Protein AF-A0A3B9HCT5-F1 (afdb_monomer)

Foldseek 3Di:
DQLVVPVLLALGSDAAADQDDLDPVQCDPDPDDSLVVQAPDAPDPPRGDHHDHDVVVVCCSRQNDDDDPVRRVVVLVVLVVVLVVVVVVLVVVCVVDDPVVNVVSVVVVVVSVSVVSSSVSNVVVVVD

Mean predicted aligned error: 7.38 Å

Solvent-accessible surface area (backbone atoms only — not comparable to full-atom values): 7763 Å² total; per-residue (Å²): 98,67,40,75,73,66,18,74,90,42,69,54,43,69,84,54,70,45,86,70,85,77,80,81,85,78,79,46,71,88,90,45,65,54,57,75,80,64,32,93,47,58,73,44,102,86,40,70,40,80,51,48,58,56,65,66,62,53,47,31,71,74,74,51,61,60,94,45,75,64,51,33,49,54,49,51,56,50,52,50,56,51,49,57,52,49,53,58,50,48,62,55,50,58,77,74,50,57,79,72,57,45,54,58,50,50,55,54,49,54,57,50,51,52,53,52,54,29,53,53,47,51,51,58,59,75,76,107

Nearest PDB structures (foldseek):
  8jxh-assembly1_D  TM=3.281E-01  e=3.140E+00  Rattus norvegicus

Secondary structure (DSSP, 8-state):
-HHHHHGGGSSSS---B--S----SS--GGG--THHHH-SEEEETTEEEPPB--HHHHHHHHH-S-SSHHHHHHHHHHHHHHHHHHHHHHHHHHTTS-HHHHHHHHHHHHHHHHHHHHHHHHHHHHT-

pLDDT: mean 82.85, std 7.99, range [54.44, 92.44]

Structure (mmCIF, N/CA/C/O backbone):
data_AF-A0A3B9HCT5-F1
#
_entry.id   AF-A0A3B9HCT5-F1
#
loop_
_atom_site.group_PDB
_atom_site.id
_atom_site.type_symbol
_atom_site.label_atom_id
_atom_site.label_alt_id
_atom_site.label_comp_id
_atom_site.label_asym_id
_atom_site.label_entity_id
_atom_site.label_seq_id
_atom_site.pdbx_PDB_ins_code
_atom_site.Cartn_x
_atom_site.Cartn_y
_atom_site.Cartn_z
_atom_site.occupancy
_atom_site.B_iso_or_equiv
_atom_site.auth_seq_id
_atom_site.auth_comp_id
_atom_site.auth_asym_id
_atom_site.auth_atom_id
_atom_site.pdbx_PDB_model_num
ATOM 1 N N . LEU A 1 1 ? -0.754 -14.043 -8.825 1.00 68.12 1 LEU A N 1
ATOM 2 C CA . LEU A 1 1 ? -1.538 -15.307 -8.851 1.00 68.12 1 LEU A CA 1
ATOM 3 C C . LEU A 1 1 ? -1.972 -15.800 -7.460 1.00 68.12 1 LEU A C 1
ATOM 5 O O . LEU A 1 1 ? -3.166 -15.807 -7.204 1.00 68.12 1 LEU A O 1
ATOM 9 N N . HIS A 1 2 ? -1.064 -16.197 -6.553 1.00 84.56 2 HIS A N 1
ATOM 10 C CA . HIS A 1 2 ? -1.459 -16.735 -5.232 1.00 84.56 2 HIS A CA 1
ATOM 11 C C . HIS A 1 2 ? -2.118 -15.687 -4.321 1.00 84.56 2 HIS A C 1
ATOM 13 O O . HIS A 1 2 ? -3.223 -15.919 -3.848 1.00 84.56 2 HIS A O 1
ATOM 19 N N . ALA A 1 3 ? -1.497 -14.515 -4.156 1.00 87.94 3 ALA A N 1
ATOM 20 C CA . ALA A 1 3 ? -2.055 -13.401 -3.379 1.00 87.94 3 ALA A CA 1
ATOM 21 C C . ALA A 1 3 ? -3.446 -12.966 -3.875 1.00 87.94 3 ALA A C 1
ATOM 23 O O . ALA A 1 3 ? -4.369 -12.787 -3.093 1.00 87.94 3 ALA A O 1
ATOM 24 N N . GLN A 1 4 ? -3.636 -12.891 -5.196 1.00 83.69 4 GLN A N 1
ATOM 25 C CA . GLN A 1 4 ? -4.937 -12.575 -5.798 1.00 83.69 4 GLN A CA 1
ATOM 26 C C . GLN A 1 4 ? -5.998 -13.639 -5.493 1.00 83.69 4 GLN A C 1
ATOM 28 O O . GLN A 1 4 ? -7.156 -13.294 -5.294 1.00 83.69 4 GLN A O 1
ATOM 33 N N . ARG A 1 5 ? -5.614 -14.920 -5.441 1.00 86.19 5 ARG A N 1
ATOM 34 C CA . ARG A 1 5 ? -6.546 -16.028 -5.210 1.00 86.19 5 ARG A CA 1
ATOM 35 C C . ARG A 1 5 ? -6.873 -16.255 -3.732 1.00 86.19 5 ARG A C 1
ATOM 37 O O . ARG A 1 5 ? -7.997 -16.634 -3.433 1.00 86.19 5 ARG A O 1
ATOM 44 N N . PHE A 1 6 ? -5.904 -16.071 -2.839 1.00 89.50 6 PHE A N 1
ATOM 45 C CA . PHE A 1 6 ? -6.006 -16.489 -1.434 1.00 89.50 6 PHE A CA 1
ATOM 46 C C . PHE A 1 6 ? -5.832 -15.350 -0.421 1.00 89.50 6 PHE A C 1
ATOM 48 O O . PHE A 1 6 ? -6.163 -15.522 0.743 1.00 89.50 6 PHE A O 1
ATOM 55 N N . GLY A 1 7 ? -5.336 -14.184 -0.836 1.00 86.00 7 GLY A N 1
ATOM 56 C CA . GLY A 1 7 ? -5.118 -13.021 0.033 1.00 86.00 7 GLY A CA 1
ATOM 57 C C . GLY A 1 7 ? -6.339 -12.106 0.174 1.00 86.00 7 GLY A C 1
ATOM 58 O O . GLY A 1 7 ? -6.206 -10.958 0.587 1.00 86.00 7 GLY A O 1
ATOM 59 N N . GLN A 1 8 ? -7.528 -12.569 -0.222 1.00 86.44 8 GLN A N 1
ATOM 60 C CA . GLN A 1 8 ? -8.737 -11.741 -0.179 1.00 86.44 8 GLN A CA 1
ATOM 61 C C . GLN A 1 8 ? -9.319 -11.626 1.232 1.00 86.44 8 GLN A C 1
ATOM 63 O O . GLN A 1 8 ? -9.921 -10.602 1.547 1.00 86.44 8 GLN A O 1
ATOM 68 N N . ASP A 1 9 ? -9.052 -12.606 2.095 1.00 86.31 9 ASP A N 1
ATOM 69 C CA . ASP A 1 9 ? -9.528 -12.625 3.484 1.00 86.31 9 ASP A CA 1
ATOM 70 C C . ASP A 1 9 ? -8.604 -11.851 4.443 1.00 86.31 9 ASP A C 1
ATOM 72 O O . ASP A 1 9 ? -8.880 -11.728 5.636 1.00 86.31 9 ASP A O 1
ATOM 76 N N . THR A 1 10 ? -7.485 -11.320 3.940 1.00 85.38 10 THR A N 1
ATOM 77 C CA . THR A 1 10 ? -6.512 -10.550 4.716 1.00 85.38 10 THR A CA 1
ATOM 78 C C . THR A 1 10 ? -6.522 -9.077 4.321 1.00 85.38 10 THR A C 1
ATOM 80 O O . THR A 1 10 ? -6.747 -8.701 3.171 1.00 85.38 10 THR A O 1
ATOM 83 N N . VAL A 1 11 ? -6.203 -8.216 5.294 1.00 83.69 11 VAL A N 1
ATOM 84 C CA . VAL A 1 11 ? -6.060 -6.759 5.102 1.00 83.69 11 VAL A CA 1
ATOM 85 C C . VAL A 1 11 ? -4.969 -6.412 4.082 1.00 83.69 11 VAL A C 1
ATOM 87 O O . VAL A 1 11 ? -4.969 -5.332 3.510 1.00 83.69 11 VAL A O 1
ATOM 90 N N . LEU A 1 12 ? -4.011 -7.303 3.849 1.00 87.19 12 LEU A N 1
ATOM 91 C CA . LEU A 1 12 ? -3.039 -7.179 2.771 1.00 87.19 12 LEU A CA 1
ATOM 92 C C . LEU A 1 12 ? -3.028 -8.497 1.995 1.00 87.19 12 LEU A C 1
ATOM 94 O O . LEU A 1 12 ? -2.790 -9.532 2.623 1.00 87.19 12 LEU A O 1
ATOM 98 N N . PRO A 1 13 ? -3.260 -8.489 0.669 1.00 88.12 13 PRO A N 1
ATOM 99 C CA . PRO A 1 13 ? -3.193 -9.706 -0.141 1.00 88.12 13 PRO A CA 1
ATOM 100 C C . PRO A 1 13 ? -1.808 -10.353 -0.163 1.00 88.12 13 PRO A C 1
ATOM 102 O O . PRO A 1 13 ? -1.681 -11.570 -0.299 1.00 88.12 13 PRO A O 1
ATOM 105 N N . SER A 1 14 ? -0.771 -9.530 -0.040 1.00 90.69 14 SER A N 1
ATOM 106 C CA . SER A 1 14 ? 0.619 -9.934 0.117 1.00 90.69 14 SER A CA 1
ATOM 107 C C . SER A 1 14 ? 1.383 -8.883 0.920 1.00 90.69 14 SER A C 1
ATOM 109 O O . SER A 1 14 ? 0.934 -7.743 1.075 1.00 90.69 14 SER A O 1
ATOM 111 N N . LEU A 1 15 ? 2.515 -9.300 1.485 1.00 90.88 15 LEU A N 1
ATOM 112 C CA . LEU A 1 15 ? 3.414 -8.440 2.236 1.00 90.88 15 LEU A CA 1
ATOM 113 C C . LEU A 1 15 ? 4.853 -8.774 1.847 1.00 90.88 15 LEU A C 1
ATOM 115 O O . LEU A 1 15 ? 5.405 -9.794 2.258 1.00 90.88 15 LEU A O 1
ATOM 119 N N . GLU A 1 16 ? 5.444 -7.908 1.039 1.00 92.44 16 GLU A N 1
ATOM 120 C CA . GLU A 1 16 ? 6.818 -8.019 0.577 1.00 92.44 16 GLU A CA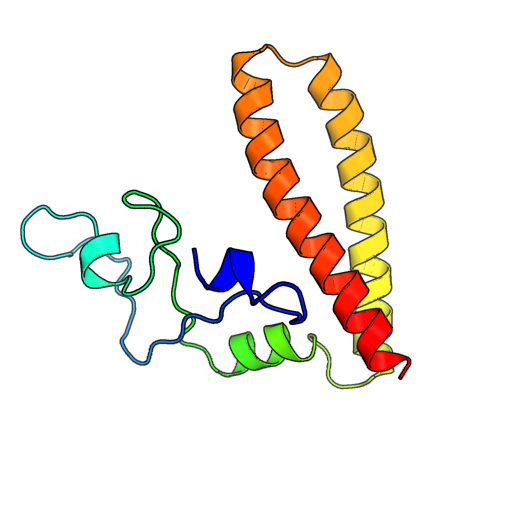 1
ATOM 121 C C . GLU A 1 16 ? 7.742 -7.321 1.576 1.00 92.44 16 GLU A C 1
ATOM 123 O O . GLU A 1 16 ? 7.640 -6.113 1.792 1.00 92.44 16 GLU A O 1
ATOM 128 N N . LEU A 1 17 ? 8.645 -8.082 2.193 1.00 91.94 17 LEU A N 1
ATOM 129 C CA . LEU A 1 17 ? 9.596 -7.593 3.189 1.00 91.94 17 LEU A CA 1
ATOM 130 C C . LEU A 1 17 ? 11.023 -7.785 2.687 1.00 91.94 17 LEU A C 1
ATOM 132 O O . LEU A 1 17 ? 11.315 -8.768 2.008 1.00 91.94 17 LEU A O 1
ATOM 136 N N . CYS A 1 18 ? 11.910 -6.866 3.050 1.00 89.38 18 CYS A N 1
ATOM 137 C CA . CYS A 1 18 ? 13.341 -6.992 2.794 1.00 89.38 18 CYS A CA 1
ATOM 138 C C . CYS A 1 18 ? 14.144 -6.476 3.988 1.00 89.38 18 CYS A C 1
ATOM 140 O O . CYS A 1 18 ? 13.635 -5.721 4.819 1.00 89.38 18 CYS A O 1
ATOM 142 N N . ILE A 1 19 ? 15.407 -6.880 4.064 1.00 88.12 19 ILE A N 1
ATOM 143 C CA . ILE A 1 19 ? 16.365 -6.362 5.054 1.00 88.12 19 ILE A CA 1
ATOM 144 C C . ILE A 1 19 ? 17.496 -5.582 4.380 1.00 88.12 19 ILE A C 1
ATOM 146 O O . ILE A 1 19 ? 18.175 -4.792 5.031 1.00 88.12 19 ILE A O 1
ATOM 150 N N . GLU A 1 20 ? 17.666 -5.778 3.075 1.00 82.25 20 GLU A N 1
ATOM 151 C CA . GLU A 1 20 ? 18.655 -5.122 2.239 1.00 82.25 20 GLU A CA 1
ATOM 152 C C . GLU A 1 20 ? 18.307 -3.648 2.025 1.00 82.25 20 GLU A C 1
ATOM 154 O O . GLU A 1 20 ? 17.137 -3.261 1.917 1.00 82.25 20 GLU A O 1
ATOM 159 N N . GLU A 1 21 ? 19.337 -2.810 1.927 1.00 73.62 21 GLU A N 1
ATOM 160 C CA . GLU A 1 21 ? 19.157 -1.440 1.468 1.00 73.62 21 GLU A CA 1
ATOM 161 C C . GLU A 1 21 ? 18.677 -1.439 0.015 1.00 73.62 21 GLU A C 1
ATOM 163 O O . GLU A 1 21 ? 19.318 -1.983 -0.884 1.00 73.62 21 GLU A O 1
ATOM 168 N N . ILE A 1 22 ? 17.525 -0.811 -0.215 1.00 67.25 22 ILE A N 1
ATOM 169 C CA . ILE A 1 22 ? 17.003 -0.587 -1.559 1.00 67.25 22 ILE A CA 1
ATOM 170 C C . ILE A 1 22 ? 17.735 0.633 -2.116 1.00 67.25 22 ILE A C 1
ATOM 172 O O . ILE A 1 22 ? 17.299 1.768 -1.907 1.00 67.25 22 ILE A O 1
ATOM 176 N N . ASP A 1 23 ? 18.853 0.403 -2.802 1.00 63.22 23 ASP A N 1
ATOM 177 C CA . ASP A 1 23 ? 19.541 1.471 -3.521 1.00 63.22 23 ASP A CA 1
ATOM 178 C C . ASP A 1 23 ? 18.651 1.976 -4.670 1.00 63.22 23 ASP A C 1
ATOM 180 O O . ASP A 1 23 ? 18.343 1.259 -5.625 1.00 63.22 23 ASP A O 1
ATOM 184 N N . ARG A 1 24 ? 18.194 3.227 -4.549 1.00 60.47 24 ARG A N 1
ATOM 185 C CA . ARG A 1 24 ? 17.446 3.950 -5.592 1.00 60.47 24 ARG A CA 1
ATOM 186 C C . ARG A 1 24 ? 18.343 4.905 -6.384 1.00 60.47 24 ARG A C 1
ATOM 188 O O . ARG A 1 24 ? 17.838 5.642 -7.225 1.00 60.47 24 ARG A O 1
ATOM 195 N N . GLY A 1 25 ? 19.653 4.899 -6.128 1.00 58.78 25 GLY A N 1
ATOM 196 C CA . GLY A 1 25 ? 20.656 5.775 -6.732 1.00 58.78 25 GLY A CA 1
ATOM 197 C C . GLY A 1 25 ? 20.990 5.471 -8.195 1.00 58.78 25 GLY A C 1
ATOM 198 O O . GLY A 1 25 ? 21.840 6.140 -8.773 1.00 58.78 25 GLY A O 1
ATOM 199 N N . GLY A 1 26 ? 20.325 4.493 -8.819 1.00 56.31 26 GLY A N 1
ATOM 200 C CA . GLY A 1 26 ? 20.443 4.227 -10.256 1.00 56.31 26 GLY A CA 1
ATOM 201 C C . GLY A 1 26 ? 21.698 3.452 -10.674 1.00 56.31 26 GLY A C 1
ATOM 202 O O . GLY A 1 26 ? 21.922 3.275 -11.867 1.00 56.31 26 GLY A O 1
ATOM 203 N N . GLY A 1 27 ? 22.492 2.948 -9.723 1.00 57.03 27 GLY A N 1
ATOM 204 C CA . GLY A 1 27 ? 23.707 2.158 -9.966 1.00 57.03 27 GLY A CA 1
ATOM 205 C C . GLY A 1 27 ? 23.472 0.650 -10.095 1.00 57.03 27 GLY A C 1
ATOM 206 O O . GLY A 1 27 ? 24.335 -0.140 -9.717 1.00 57.03 27 GLY A O 1
ATOM 207 N N . CYS A 1 28 ? 22.299 0.226 -10.563 1.00 69.38 28 CYS A N 1
ATOM 208 C CA . CYS A 1 28 ? 21.971 -1.195 -10.643 1.00 69.38 28 CYS A CA 1
ATOM 209 C C . CYS A 1 28 ? 22.823 -1.893 -11.713 1.00 69.38 28 CYS A C 1
ATOM 211 O O . CYS A 1 28 ? 23.109 -1.342 -12.776 1.00 69.38 28 CYS A O 1
ATOM 213 N N . ALA A 1 29 ? 23.293 -3.099 -11.395 1.00 61.94 29 ALA A N 1
ATOM 214 C CA . ALA A 1 29 ? 24.342 -3.758 -12.160 1.00 61.94 29 ALA A CA 1
ATOM 215 C C . ALA A 1 29 ? 23.901 -4.122 -13.600 1.00 61.94 29 ALA A C 1
ATOM 217 O O . ALA A 1 29 ? 22.773 -4.551 -13.834 1.00 61.94 29 ALA A O 1
ATOM 218 N N . TYR A 1 30 ? 24.834 -4.020 -14.557 1.00 62.41 30 TYR A N 1
ATOM 219 C CA . TYR A 1 30 ? 24.748 -4.622 -15.900 1.00 62.41 30 TYR A CA 1
ATOM 220 C C . TYR A 1 30 ? 23.563 -4.197 -16.796 1.00 62.41 30 TYR A C 1
ATOM 222 O O . TYR A 1 30 ? 22.953 -5.043 -17.441 1.00 62.41 30 TYR A O 1
ATOM 230 N N . ASN A 1 31 ? 23.256 -2.899 -16.916 1.00 69.62 31 ASN A N 1
ATOM 231 C CA . ASN A 1 31 ? 22.222 -2.381 -17.840 1.00 69.62 31 ASN A CA 1
ATOM 232 C C . ASN A 1 31 ? 20.796 -2.923 -17.595 1.00 69.62 31 ASN A C 1
ATOM 234 O O . ASN A 1 31 ? 19.924 -2.772 -18.452 1.00 69.62 31 ASN A O 1
ATOM 238 N N . TYR A 1 32 ? 20.539 -3.538 -16.440 1.00 72.62 32 TYR A N 1
ATOM 239 C CA . TYR A 1 32 ? 19.203 -3.969 -16.044 1.00 72.62 32 TYR A CA 1
ATOM 240 C C . TYR A 1 32 ? 18.516 -2.902 -15.196 1.00 72.62 32 TYR A C 1
ATOM 242 O O . TYR A 1 32 ? 19.143 -2.180 -14.421 1.00 72.62 32 TYR A O 1
ATOM 250 N N . HIS A 1 33 ? 17.191 -2.827 -15.323 1.00 77.25 33 HIS A N 1
ATOM 251 C CA . HIS A 1 33 ? 16.375 -1.976 -14.466 1.00 77.25 33 HIS A CA 1
ATOM 252 C C . HIS A 1 33 ? 16.524 -2.400 -12.995 1.00 77.25 33 HIS A C 1
ATOM 254 O O . HIS A 1 33 ? 16.480 -3.592 -12.690 1.00 77.25 33 HIS A O 1
ATOM 260 N N . CYS A 1 34 ? 16.612 -1.438 -12.070 1.00 79.62 34 CYS A N 1
ATOM 261 C CA . CYS A 1 34 ? 16.793 -1.695 -10.634 1.00 7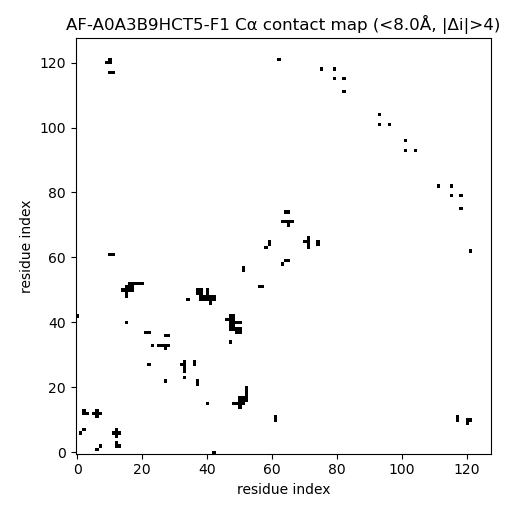9.62 34 CYS A CA 1
ATOM 262 C C . CYS A 1 34 ? 15.743 -2.620 -10.008 1.00 79.62 34 CYS A C 1
ATOM 264 O O . CYS A 1 34 ? 15.999 -3.267 -8.995 1.00 79.62 34 CYS A O 1
ATOM 266 N N . ALA A 1 35 ? 14.564 -2.716 -10.621 1.00 79.38 35 ALA A N 1
ATOM 267 C CA . ALA A 1 35 ? 13.538 -3.672 -10.216 1.00 79.38 35 ALA A CA 1
ATOM 268 C C . ALA A 1 35 ? 14.062 -5.121 -10.180 1.00 79.38 35 ALA A C 1
ATOM 270 O O . ALA A 1 35 ? 13.696 -5.868 -9.283 1.00 79.38 35 ALA A O 1
ATOM 271 N N . TYR A 1 36 ? 14.961 -5.512 -11.089 1.00 80.12 36 TYR A N 1
ATOM 272 C CA . TYR A 1 36 ? 15.488 -6.880 -11.147 1.00 80.12 36 TYR A CA 1
ATOM 273 C C . TYR A 1 36 ? 16.462 -7.220 -10.017 1.00 80.12 36 TYR A C 1
ATOM 275 O O . TYR A 1 36 ? 16.613 -8.390 -9.680 1.00 80.12 36 TYR A O 1
ATOM 283 N N . THR A 1 37 ? 17.113 -6.222 -9.420 1.00 79.62 37 THR A N 1
ATOM 284 C CA . THR A 1 37 ? 18.036 -6.426 -8.295 1.00 79.62 37 THR A CA 1
ATOM 285 C C . THR A 1 37 ? 17.363 -6.213 -6.942 1.00 79.62 37 THR A C 1
ATOM 287 O O . THR A 1 37 ? 17.826 -6.752 -5.945 1.00 79.62 37 THR A O 1
ATOM 290 N N . THR A 1 38 ? 16.277 -5.437 -6.896 1.00 79.75 38 THR A N 1
ATOM 291 C CA . THR A 1 38 ? 15.614 -5.022 -5.645 1.00 79.75 38 THR A CA 1
ATOM 292 C C . THR A 1 38 ? 14.261 -5.687 -5.398 1.00 79.75 38 THR A C 1
ATOM 294 O O . THR A 1 38 ? 13.735 -5.591 -4.293 1.00 79.75 38 THR A O 1
ATOM 297 N N . SER A 1 39 ? 13.671 -6.345 -6.403 1.00 84.75 39 SER A N 1
ATOM 298 C CA . SER A 1 39 ? 12.332 -6.940 -6.300 1.00 84.75 39 SER A CA 1
ATOM 299 C C . SER A 1 39 ? 12.384 -8.454 -6.469 1.00 84.75 39 SER A C 1
ATOM 301 O O . SER A 1 39 ? 12.653 -8.971 -7.553 1.00 84.75 39 SER A O 1
ATOM 303 N N . LEU A 1 40 ? 12.057 -9.167 -5.392 1.00 86.88 40 LEU A N 1
ATOM 304 C CA . LEU A 1 40 ? 11.889 -10.624 -5.401 1.00 86.88 40 LEU A CA 1
ATOM 305 C C . LEU A 1 40 ? 10.471 -11.045 -5.814 1.00 86.88 40 LEU A C 1
ATOM 307 O O . LEU A 1 40 ? 10.270 -12.147 -6.320 1.00 86.88 40 LEU A O 1
ATOM 311 N N . ALA A 1 41 ? 9.485 -10.171 -5.605 1.00 89.94 41 ALA A N 1
ATOM 312 C CA . ALA A 1 41 ? 8.078 -10.435 -5.875 1.00 89.94 41 ALA A CA 1
ATOM 313 C C . ALA A 1 41 ? 7.574 -9.586 -7.046 1.00 89.94 41 ALA A C 1
ATOM 315 O O . ALA A 1 41 ? 7.935 -8.419 -7.188 1.00 89.94 41 ALA A O 1
ATOM 316 N N . TRP A 1 42 ? 6.732 -10.189 -7.886 1.00 90.50 42 TRP A N 1
ATOM 317 C CA . TRP A 1 42 ? 6.210 -9.586 -9.110 1.00 90.50 42 TRP A CA 1
ATOM 318 C C . TRP A 1 42 ? 4.727 -9.938 -9.259 1.00 90.50 42 TRP A C 1
ATOM 320 O O . TRP A 1 42 ? 4.342 -11.107 -9.164 1.00 90.50 42 TRP A O 1
ATOM 330 N N . ALA A 1 43 ? 3.883 -8.929 -9.480 1.00 87.12 43 ALA A N 1
ATOM 331 C CA . ALA A 1 43 ? 2.451 -9.124 -9.706 1.00 87.12 43 ALA A CA 1
ATOM 332 C C . ALA A 1 43 ? 2.186 -9.730 -11.093 1.00 87.12 43 ALA A C 1
ATOM 334 O O . ALA A 1 43 ? 1.328 -10.605 -11.246 1.00 87.12 43 ALA A O 1
ATOM 335 N N . THR A 1 44 ? 2.967 -9.289 -12.080 1.00 87.56 44 THR A N 1
ATOM 336 C CA . THR A 1 44 ? 3.011 -9.781 -13.462 1.00 87.56 44 THR A CA 1
ATOM 337 C C . THR A 1 44 ? 4.474 -9.822 -13.924 1.00 87.56 44 THR A C 1
ATOM 339 O O . THR A 1 44 ? 5.321 -9.224 -13.258 1.00 87.56 44 THR A O 1
ATOM 342 N N . PRO A 1 45 ? 4.811 -10.461 -15.062 1.00 87.25 45 PRO A N 1
ATOM 343 C CA . PRO A 1 45 ? 6.189 -10.495 -15.566 1.00 87.25 45 PRO A CA 1
ATOM 344 C C . PRO A 1 45 ? 6.857 -9.122 -15.751 1.00 87.25 45 PRO A C 1
ATOM 346 O O . PRO A 1 45 ? 8.077 -9.052 -15.829 1.00 87.25 45 PRO A O 1
ATOM 349 N N . SER A 1 46 ? 6.077 -8.039 -15.824 1.00 87.31 46 SER A N 1
ATOM 350 C CA . SER A 1 46 ? 6.561 -6.669 -16.015 1.00 87.31 46 SER A CA 1
ATOM 351 C C . SER A 1 46 ? 6.217 -5.717 -14.864 1.00 87.31 46 SER A C 1
ATOM 353 O O . SER A 1 46 ? 6.528 -4.533 -14.960 1.00 87.31 46 SER A O 1
ATOM 355 N N . GLN A 1 47 ? 5.585 -6.195 -13.785 1.00 87.00 47 GLN A N 1
ATOM 356 C CA . GLN A 1 47 ? 5.150 -5.362 -12.660 1.00 87.00 47 GLN A CA 1
ATOM 357 C C . GLN A 1 47 ? 5.789 -5.836 -11.344 1.00 87.00 47 GLN A C 1
ATOM 359 O O . GLN A 1 47 ? 5.270 -6.765 -10.712 1.00 87.00 47 GLN A O 1
ATOM 364 N N . PRO A 1 48 ? 6.910 -5.222 -10.923 1.00 89.12 48 PRO A N 1
ATOM 365 C CA . PRO A 1 48 ? 7.572 -5.561 -9.669 1.00 89.12 48 PRO A CA 1
ATOM 366 C C . PRO A 1 48 ? 6.753 -5.083 -8.466 1.00 89.12 48 PRO A C 1
ATOM 368 O O . PRO A 1 48 ? 6.103 -4.037 -8.516 1.00 89.12 48 PRO A O 1
ATOM 371 N N . LEU A 1 49 ? 6.811 -5.836 -7.369 1.00 88.81 49 LEU A N 1
ATOM 372 C CA . LEU A 1 49 ? 6.216 -5.462 -6.089 1.00 88.81 49 LEU A CA 1
ATOM 373 C C . LEU A 1 49 ? 7.309 -4.919 -5.155 1.00 88.81 49 LEU A C 1
ATOM 375 O O . LEU A 1 49 ? 8.258 -5.644 -4.843 1.00 88.81 49 LEU A O 1
ATOM 379 N N . PRO A 1 50 ? 7.208 -3.652 -4.711 1.00 86.19 50 PRO A N 1
ATOM 380 C CA . PRO A 1 50 ? 8.229 -3.038 -3.876 1.00 86.19 50 PRO A CA 1
ATOM 381 C C . PRO A 1 50 ? 8.202 -3.618 -2.460 1.00 86.19 50 PRO A C 1
ATOM 383 O O . PRO A 1 50 ? 7.175 -3.577 -1.782 1.00 86.19 50 PRO A O 1
ATOM 386 N N . ALA A 1 51 ? 9.354 -4.099 -1.995 1.00 88.88 51 ALA A N 1
ATOM 387 C CA . ALA A 1 51 ? 9.509 -4.579 -0.631 1.00 88.88 51 ALA A CA 1
ATOM 388 C C . ALA A 1 51 ? 9.560 -3.426 0.387 1.00 88.88 51 ALA A C 1
ATOM 390 O O . ALA A 1 51 ? 10.052 -2.327 0.109 1.00 88.88 51 ALA A O 1
ATOM 391 N N . ILE A 1 52 ? 9.057 -3.692 1.591 1.00 89.38 52 ILE A N 1
ATOM 392 C CA . ILE A 1 52 ? 9.078 -2.777 2.728 1.00 89.38 52 ILE A CA 1
ATOM 393 C C . ILE A 1 52 ? 10.197 -3.213 3.674 1.00 89.38 52 ILE A C 1
ATOM 395 O O . ILE A 1 52 ? 10.169 -4.315 4.219 1.00 89.38 52 ILE A O 1
ATOM 399 N N . ARG A 1 53 ? 11.167 -2.322 3.893 1.00 90.12 53 ARG A N 1
ATOM 400 C CA . ARG A 1 53 ? 12.270 -2.542 4.840 1.00 90.12 53 ARG A CA 1
ATOM 401 C C . ARG A 1 53 ? 11.939 -2.087 6.260 1.00 90.12 53 ARG A C 1
ATOM 403 O O . ARG A 1 53 ? 12.408 -2.672 7.225 1.00 90.12 53 ARG A O 1
ATOM 410 N N . GLU A 1 54 ? 11.173 -1.005 6.383 1.00 90.94 54 GLU A N 1
ATOM 411 C CA . GLU A 1 54 ? 10.910 -0.330 7.656 1.00 90.94 54 GLU A CA 1
ATOM 412 C C . GLU A 1 54 ? 9.865 -1.100 8.486 1.00 90.94 54 GLU A C 1
ATOM 414 O O . GLU A 1 54 ? 8.688 -1.109 8.109 1.00 90.94 5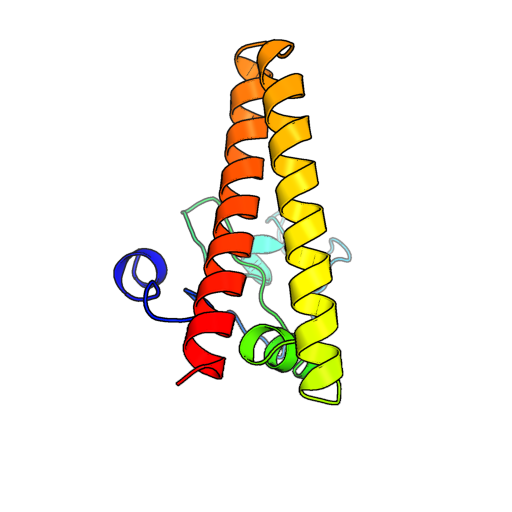4 GLU A O 1
ATOM 419 N N . PRO A 1 55 ? 10.234 -1.711 9.631 1.00 90.56 55 PRO A N 1
ATOM 420 C CA . PRO A 1 55 ? 9.304 -2.518 10.420 1.00 90.56 55 PRO A CA 1
ATOM 421 C C . PRO A 1 55 ? 8.118 -1.712 10.952 1.00 90.56 55 PRO A C 1
ATOM 423 O O . PRO A 1 55 ? 7.002 -2.230 11.017 1.00 90.56 55 PRO A O 1
ATOM 426 N N . ARG A 1 56 ? 8.326 -0.428 11.284 1.00 89.50 56 ARG A N 1
ATOM 427 C CA . ARG A 1 56 ? 7.232 0.460 11.702 1.00 89.50 56 ARG A CA 1
ATOM 428 C C . ARG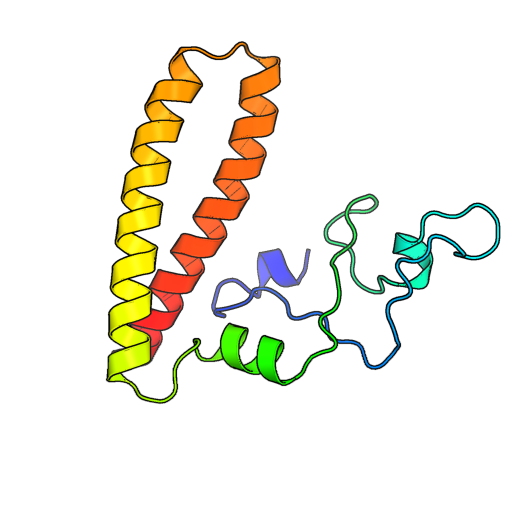 A 1 56 ? 6.187 0.610 10.598 1.00 89.50 56 ARG A C 1
ATOM 430 O O . ARG A 1 56 ? 4.999 0.469 10.867 1.00 89.50 56 ARG A O 1
ATOM 437 N N . ALA A 1 57 ? 6.626 0.820 9.358 1.00 88.75 57 ALA A N 1
ATOM 438 C CA . ALA A 1 57 ? 5.726 0.958 8.217 1.00 88.75 57 ALA A CA 1
ATOM 439 C C . ALA A 1 57 ? 4.927 -0.331 7.969 1.00 88.75 57 ALA A C 1
ATOM 441 O O . ALA A 1 57 ? 3.745 -0.273 7.639 1.00 88.75 57 ALA A O 1
ATOM 442 N N . VAL A 1 58 ? 5.545 -1.500 8.169 1.00 89.81 58 VAL A N 1
ATOM 443 C CA . VAL A 1 58 ? 4.851 -2.796 8.099 1.00 89.81 58 VAL A CA 1
ATOM 444 C C . VAL A 1 58 ? 3.777 -2.901 9.180 1.00 89.81 58 VAL A C 1
ATOM 446 O O . VAL A 1 58 ? 2.639 -3.266 8.883 1.00 89.81 58 VAL A O 1
ATOM 449 N N . PHE A 1 59 ? 4.121 -2.553 10.421 1.00 88.12 59 PHE A N 1
ATOM 450 C CA . PHE A 1 59 ? 3.199 -2.604 11.552 1.00 88.12 59 PHE A CA 1
ATOM 451 C C . PHE A 1 59 ? 1.991 -1.687 11.335 1.00 88.12 59 PHE A C 1
ATOM 453 O O . PHE A 1 59 ? 0.848 -2.133 11.419 1.00 88.12 59 PHE A O 1
ATOM 460 N N . GLU A 1 60 ? 2.228 -0.429 10.967 1.00 87.00 60 GLU A N 1
ATOM 461 C CA . GLU A 1 60 ? 1.163 0.534 10.673 1.00 87.00 60 GLU A CA 1
ATOM 462 C C . GLU A 1 60 ? 0.274 0.065 9.514 1.00 87.00 60 GLU A C 1
ATOM 464 O O . GLU A 1 60 ? -0.938 0.272 9.529 1.00 87.00 60 GLU A O 1
ATOM 469 N N . ARG A 1 61 ? 0.839 -0.635 8.525 1.00 84.88 61 ARG A N 1
ATOM 470 C CA . ARG A 1 61 ? 0.072 -1.170 7.394 1.00 84.88 61 ARG A CA 1
ATOM 471 C C . ARG A 1 61 ? -0.817 -2.359 7.774 1.00 84.88 61 ARG A C 1
ATOM 473 O O . ARG A 1 61 ? -1.855 -2.544 7.137 1.00 84.88 61 ARG A O 1
ATOM 480 N N . LEU A 1 62 ? -0.422 -3.143 8.780 1.00 83.44 62 LEU A N 1
ATOM 481 C CA . LEU A 1 62 ? -1.167 -4.301 9.291 1.00 83.44 62 LEU A CA 1
ATOM 482 C C . LEU A 1 62 ? -2.224 -3.921 10.335 1.00 83.44 62 LEU A C 1
ATOM 484 O O . LEU A 1 62 ? -3.308 -4.503 10.337 1.00 83.44 62 LEU A O 1
ATOM 488 N N . PHE A 1 63 ? -1.914 -2.964 11.210 1.00 81.12 63 PHE A N 1
ATOM 489 C CA . PHE A 1 63 ? -2.715 -2.653 12.402 1.00 81.12 63 PHE A CA 1
ATOM 490 C C . PHE A 1 63 ? -3.321 -1.240 12.399 1.00 81.12 63 PHE A C 1
ATOM 492 O O . PHE A 1 63 ? -4.148 -0.916 13.252 1.00 81.12 63 PHE A O 1
ATOM 499 N N . GLY A 1 64 ? -2.957 -0.410 11.421 1.00 80.00 64 GLY A N 1
ATOM 500 C CA . GLY A 1 64 ? -3.334 0.998 11.342 1.00 80.00 64 GLY A CA 1
ATOM 501 C C . GLY A 1 64 ? -2.339 1.913 12.062 1.00 80.00 64 GLY A C 1
ATOM 502 O O . GLY A 1 64 ? -1.692 1.521 13.032 1.00 80.00 64 GLY A O 1
ATOM 503 N N . ALA A 1 65 ? -2.229 3.151 11.581 1.00 77.50 65 ALA A N 1
ATOM 504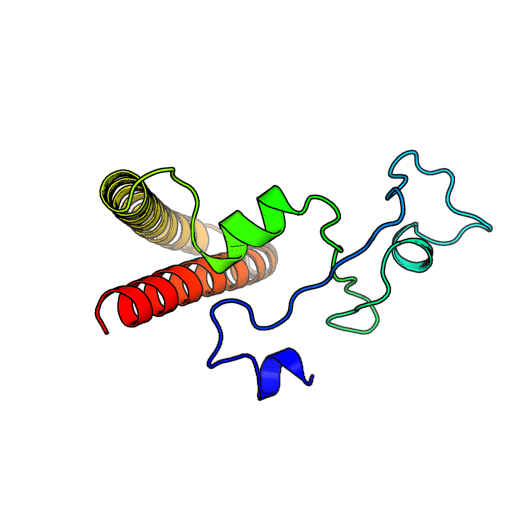 C CA . ALA A 1 65 ? -1.395 4.185 12.187 1.00 77.50 65 ALA A CA 1
ATOM 505 C C . ALA A 1 65 ? -2.137 4.899 13.326 1.00 77.50 65 ALA A C 1
ATOM 507 O O . ALA A 1 65 ? -3.298 5.275 13.161 1.00 77.50 65 ALA A O 1
ATOM 508 N N . GLY A 1 66 ? -1.457 5.116 14.451 1.00 78.00 66 GLY A N 1
ATOM 509 C CA . GLY A 1 66 ? -1.972 5.860 15.602 1.00 78.00 66 GLY A CA 1
ATOM 510 C C . GLY A 1 66 ? -1.741 5.142 16.930 1.00 78.00 66 GLY A C 1
ATOM 511 O O . GLY A 1 66 ? -1.827 3.912 17.007 1.00 78.00 66 GLY A O 1
ATOM 512 N N . ASP A 1 67 ? -1.458 5.917 17.975 1.00 78.00 67 ASP A N 1
ATOM 513 C CA . ASP A 1 67 ? -1.014 5.390 19.275 1.00 78.00 67 ASP A CA 1
ATOM 514 C C . ASP A 1 67 ? -2.172 4.828 20.116 1.00 78.00 67 ASP A C 1
ATOM 516 O O . ASP A 1 67 ? -1.988 3.891 20.892 1.00 78.00 67 ASP A O 1
ATOM 520 N N . SER A 1 68 ? -3.390 5.342 19.924 1.00 82.75 68 SER A N 1
ATOM 521 C CA . SER A 1 68 ? -4.599 4.891 20.622 1.00 82.75 68 SER A CA 1
ATOM 522 C C . SER A 1 68 ? -5.662 4.380 19.649 1.00 82.75 68 SER A C 1
ATOM 524 O O . SER A 1 68 ? -5.649 4.684 18.456 1.00 82.75 68 SER A O 1
ATOM 526 N N . GLU A 1 69 ? -6.620 3.601 20.152 1.00 80.75 69 GLU A N 1
ATOM 527 C CA . GLU A 1 69 ? -7.771 3.159 19.352 1.00 80.75 69 GLU A CA 1
ATOM 528 C C . GLU A 1 69 ? -8.597 4.334 18.825 1.00 80.75 69 GLU A C 1
ATOM 530 O O . GLU A 1 69 ? -9.092 4.282 17.696 1.00 80.75 69 GLU A O 1
ATOM 535 N N . GLN A 1 70 ? -8.698 5.405 19.617 1.00 84.44 70 GLN A N 1
ATOM 536 C CA . GLN A 1 70 ? -9.410 6.613 19.232 1.00 84.44 70 GLN A CA 1
ATOM 537 C C . GLN A 1 70 ? -8.694 7.351 18.093 1.00 84.44 70 GLN A C 1
ATOM 539 O O . GLN A 1 70 ? -9.342 7.648 17.092 1.00 84.44 70 GLN A O 1
ATOM 544 N N . ASP A 1 71 ? -7.369 7.533 18.173 1.00 84.69 71 ASP A N 1
ATOM 545 C CA . ASP A 1 71 ? -6.567 8.126 17.085 1.00 84.69 71 ASP A CA 1
ATOM 546 C C . ASP A 1 71 ? -6.699 7.292 15.799 1.00 84.69 71 ASP A C 1
ATOM 548 O O . ASP A 1 71 ? -7.036 7.805 14.730 1.00 84.69 71 ASP A O 1
ATOM 552 N N . ARG A 1 72 ? -6.576 5.960 15.913 1.00 81.56 72 ARG A N 1
ATOM 553 C CA . ARG A 1 72 ? -6.778 5.045 14.778 1.00 81.56 72 ARG A CA 1
ATOM 554 C C . ARG A 1 72 ? -8.185 5.167 14.173 1.00 81.56 72 ARG A C 1
ATOM 556 O O . ARG A 1 72 ? -8.340 5.061 12.958 1.00 81.56 72 ARG A O 1
ATOM 563 N N . SER A 1 73 ? -9.220 5.369 14.990 1.00 81.75 73 SER A N 1
ATOM 564 C CA . SER A 1 73 ? -10.601 5.541 14.520 1.00 81.75 73 SER A CA 1
ATOM 565 C C . SER A 1 73 ? -10.834 6.888 13.834 1.00 81.75 73 SER A C 1
ATOM 567 O O . SER A 1 73 ? -11.541 6.944 12.828 1.00 81.75 73 SER A O 1
ATOM 569 N N . GLU A 1 74 ? -10.284 7.973 14.372 1.00 86.00 74 GLU A N 1
ATO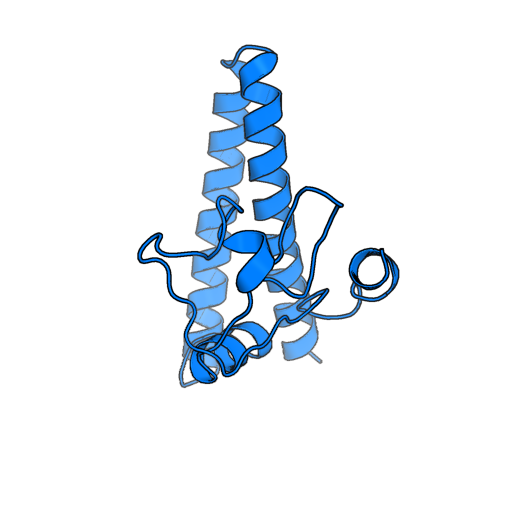M 570 C CA . GLU A 1 74 ? -10.421 9.319 13.806 1.00 86.00 74 GLU A CA 1
ATOM 571 C C . GLU A 1 74 ? -9.723 9.426 12.445 1.00 86.00 74 GLU A C 1
ATOM 573 O O . GLU A 1 74 ? -10.310 9.942 11.487 1.00 86.00 74 GLU A O 1
ATOM 578 N N . ARG A 1 75 ? -8.526 8.837 12.314 1.00 83.50 75 ARG A N 1
ATOM 579 C CA . ARG A 1 75 ? -7.817 8.752 11.029 1.00 83.50 75 ARG A CA 1
ATOM 580 C C . ARG A 1 75 ? -8.607 7.976 9.983 1.00 83.50 75 ARG A C 1
ATOM 582 O O . ARG A 1 75 ? -8.844 8.508 8.907 1.00 83.50 75 ARG A O 1
ATOM 589 N N . ARG A 1 76 ? -9.134 6.791 10.318 1.00 81.31 76 ARG A N 1
ATOM 590 C CA . ARG A 1 76 ? -9.963 6.001 9.382 1.00 81.31 76 ARG A CA 1
ATOM 591 C C . ARG A 1 76 ? -11.191 6.762 8.881 1.00 81.31 76 ARG A C 1
ATOM 593 O O . ARG A 1 76 ? -11.517 6.696 7.699 1.00 81.31 76 ARG A O 1
ATOM 600 N N . ARG A 1 77 ? -11.876 7.499 9.766 1.00 84.31 77 ARG A N 1
ATOM 601 C CA . ARG A 1 77 ? -13.027 8.332 9.372 1.00 84.31 77 ARG A CA 1
ATOM 602 C C . ARG A 1 77 ? -12.619 9.425 8.388 1.00 84.31 77 ARG A C 1
ATOM 604 O O . ARG A 1 77 ? -13.343 9.670 7.426 1.00 84.31 77 ARG A O 1
ATOM 611 N N . THR A 1 78 ? -11.470 10.047 8.634 1.00 85.69 78 THR A N 1
ATOM 612 C CA . THR A 1 78 ? -10.904 11.082 7.766 1.00 85.69 78 THR A CA 1
ATOM 613 C C . THR A 1 78 ? -10.541 10.501 6.401 1.00 85.69 78 THR A C 1
ATOM 615 O O . THR A 1 78 ? -11.021 11.010 5.388 1.00 85.69 78 THR A O 1
ATOM 618 N N . ASP A 1 79 ? -9.809 9.385 6.372 1.00 84.12 79 ASP A N 1
ATOM 619 C CA . ASP A 1 79 ? -9.420 8.689 5.142 1.00 84.12 79 ASP A CA 1
ATOM 620 C C . ASP A 1 79 ? -10.644 8.330 4.292 1.00 84.12 79 ASP A C 1
ATOM 622 O O . ASP A 1 79 ? -10.675 8.629 3.101 1.00 84.12 79 ASP A O 1
ATOM 626 N N . ARG A 1 80 ? -11.702 7.777 4.903 1.00 83.19 80 ARG A N 1
ATOM 627 C CA . ARG A 1 80 ? -12.947 7.464 4.187 1.00 83.19 80 ARG A CA 1
ATOM 628 C C . ARG A 1 80 ? -13.583 8.702 3.557 1.00 83.19 80 ARG A C 1
ATOM 630 O O . ARG A 1 80 ? -13.921 8.671 2.382 1.00 83.19 80 ARG A O 1
ATOM 637 N N . SER A 1 81 ? -13.694 9.801 4.306 1.00 85.31 81 SER A N 1
ATOM 638 C CA . SER A 1 81 ? -14.278 11.038 3.770 1.00 85.31 81 SER A CA 1
ATOM 639 C C . SER A 1 81 ? -13.479 11.618 2.597 1.00 85.31 81 SER A C 1
ATOM 641 O O . SER A 1 81 ? -14.062 12.164 1.661 1.00 85.31 81 SER A O 1
ATOM 643 N N . MET A 1 82 ? -12.148 11.470 2.621 1.00 86.62 82 MET A N 1
ATOM 644 C CA . MET A 1 82 ? -11.280 11.879 1.518 1.00 86.62 82 MET A CA 1
ATOM 645 C C . MET A 1 82 ? -11.484 10.990 0.290 1.00 86.62 82 MET A C 1
ATOM 647 O O . MET A 1 82 ? -11.597 11.518 -0.814 1.00 86.62 82 MET A O 1
ATOM 651 N N . LEU A 1 83 ? -11.571 9.668 0.470 1.00 86.06 83 LEU A N 1
ATOM 652 C CA . LEU A 1 83 ? -11.820 8.723 -0.624 1.00 86.06 83 LEU A CA 1
ATOM 653 C C . LEU A 1 83 ? -13.190 8.953 -1.270 1.00 86.06 83 LEU A C 1
ATOM 655 O O . LEU A 1 83 ? -13.261 9.070 -2.491 1.00 86.06 83 LEU A O 1
ATOM 659 N N . ASP A 1 84 ? -14.241 9.144 -0.467 1.00 83.94 84 ASP A N 1
ATOM 660 C CA . ASP A 1 84 ? -15.587 9.469 -0.957 1.00 83.94 84 ASP A CA 1
ATOM 661 C C . ASP A 1 84 ? -15.573 10.743 -1.825 1.00 83.94 84 ASP A C 1
ATOM 663 O O . ASP A 1 84 ? -16.173 10.798 -2.904 1.00 83.94 84 ASP A O 1
ATOM 667 N N . TRP A 1 85 ? -14.839 11.771 -1.382 1.00 86.88 85 TRP A N 1
ATOM 668 C CA . TRP A 1 85 ? -14.655 12.997 -2.155 1.00 86.88 85 TRP A CA 1
ATOM 669 C C . TRP A 1 85 ? -13.883 12.746 -3.459 1.00 86.88 85 TRP A C 1
ATOM 671 O O . TRP A 1 85 ? -14.341 13.172 -4.523 1.00 86.88 85 TRP A O 1
ATOM 681 N N . MET A 1 86 ? -12.766 12.012 -3.412 1.00 86.56 86 MET A N 1
ATOM 682 C CA . MET A 1 86 ? -11.959 11.691 -4.597 1.00 86.56 86 MET A CA 1
ATOM 683 C C . MET A 1 86 ? -12.758 10.903 -5.638 1.00 86.56 86 MET A C 1
ATOM 685 O O . MET A 1 86 ? -12.695 11.237 -6.818 1.00 86.56 86 MET A O 1
ATOM 689 N N . VAL A 1 87 ? -13.552 9.909 -5.227 1.00 84.25 87 VAL A N 1
ATOM 690 C CA . VAL A 1 87 ? -14.411 9.130 -6.137 1.00 84.25 87 VAL A CA 1
ATOM 691 C C . VAL A 1 87 ? -15.392 10.042 -6.873 1.00 84.25 87 VAL A C 1
ATOM 693 O O . VAL A 1 87 ? -15.555 9.921 -8.089 1.00 84.25 87 VAL A O 1
ATOM 696 N N . SER A 1 88 ? -16.005 10.994 -6.163 1.00 84.75 88 SER A N 1
ATOM 697 C CA . SER A 1 88 ? -16.942 11.944 -6.772 1.00 84.75 88 SER A CA 1
ATOM 698 C C . SER A 1 88 ? -16.280 12.853 -7.815 1.00 84.75 88 SER A C 1
ATOM 700 O O . SER A 1 88 ? -16.883 13.159 -8.845 1.00 84.75 88 SER A O 1
ATOM 702 N N . GLU A 1 89 ? -15.032 13.257 -7.575 1.00 87.12 89 GLU A N 1
ATOM 703 C CA . GLU A 1 89 ? -14.288 14.128 -8.483 1.00 87.12 89 GLU A CA 1
ATOM 704 C C . GLU A 1 89 ? -13.767 13.353 -9.697 1.00 87.12 89 GLU A C 1
ATOM 706 O O . GLU A 1 89 ? -13.848 13.830 -10.831 1.00 87.12 89 GLU A O 1
ATOM 711 N N . VAL A 1 90 ? -13.328 12.109 -9.492 1.00 87.56 90 VAL A N 1
ATOM 712 C CA . VAL A 1 90 ? -12.913 11.226 -10.583 1.00 87.56 90 VAL A CA 1
ATOM 713 C C . VAL A 1 90 ? -14.083 10.908 -11.524 1.00 87.56 90 VAL A C 1
ATOM 715 O O . VAL A 1 90 ? -13.890 10.912 -12.739 1.00 87.56 90 VAL A O 1
ATOM 718 N N . ASP A 1 91 ? -15.303 10.710 -11.011 1.00 85.12 91 ASP A N 1
ATOM 719 C CA . ASP A 1 91 ? -16.494 10.492 -11.853 1.00 85.12 91 ASP A CA 1
ATOM 720 C C . ASP A 1 91 ? -16.855 11.716 -12.717 1.00 85.12 91 ASP A C 1
ATOM 722 O O . ASP A 1 91 ? -17.437 11.597 -13.798 1.00 85.12 91 ASP A O 1
ATOM 726 N N . ARG A 1 92 ? -16.509 12.924 -12.264 1.00 87.56 92 ARG A N 1
ATOM 727 C CA . ARG A 1 92 ? -16.658 14.142 -13.074 1.00 87.56 92 ARG A CA 1
ATOM 728 C C . ARG A 1 92 ? -15.572 14.232 -14.134 1.00 87.56 92 ARG A C 1
ATOM 730 O O . ARG A 1 92 ? -15.878 14.532 -15.287 1.00 87.56 92 ARG A O 1
ATOM 737 N N . LEU A 1 93 ? -14.329 13.948 -13.752 1.00 87.81 93 LEU A N 1
ATOM 738 C CA . LEU A 1 93 ? -13.184 14.005 -14.650 1.00 87.81 93 LEU A CA 1
ATOM 739 C C . LEU A 1 93 ? -13.299 12.972 -15.779 1.00 87.81 93 LEU A C 1
ATOM 741 O O . LEU A 1 93 ? -13.088 13.326 -16.940 1.00 87.81 93 LEU A O 1
ATOM 745 N N . SER A 1 94 ? -13.710 11.737 -15.475 1.00 86.50 94 SER A N 1
ATOM 746 C CA . SER A 1 94 ? -13.834 10.639 -16.451 1.00 86.50 94 SER A CA 1
ATOM 747 C C . SER A 1 94 ? -14.745 10.990 -17.636 1.00 86.50 94 SER A C 1
ATOM 749 O O . SER A 1 94 ? -14.460 10.604 -18.771 1.00 86.50 94 SER A O 1
ATOM 751 N N . LYS A 1 95 ? -15.787 11.800 -17.395 1.00 88.19 95 LYS A N 1
ATOM 752 C CA . LYS A 1 95 ? -16.741 12.289 -18.410 1.00 88.19 95 LYS A CA 1
ATOM 753 C C . LYS A 1 95 ? -16.140 13.303 -19.382 1.00 88.19 95 LYS A C 1
ATOM 755 O O . LYS A 1 95 ? -16.728 13.548 -20.431 1.00 88.19 95 LYS A O 1
ATOM 760 N N . SER A 1 96 ? -15.003 13.903 -19.035 1.00 90.69 96 SER A N 1
ATOM 761 C CA . SER A 1 96 ? -14.309 14.911 -19.848 1.00 90.69 96 SER A CA 1
ATOM 762 C C . SER A 1 96 ? -13.048 14.391 -20.548 1.00 90.69 96 SER A C 1
ATOM 764 O O . SER A 1 96 ? -12.505 15.082 -21.408 1.00 90.69 96 SER A O 1
ATOM 766 N N . LEU A 1 97 ? -12.584 13.187 -20.197 1.00 91.31 97 LEU A N 1
ATOM 767 C CA . LEU A 1 97 ? -11.357 12.591 -20.725 1.00 91.31 97 LEU A CA 1
ATOM 768 C C . LEU A 1 97 ? -11.583 11.805 -22.023 1.00 91.31 97 LEU A C 1
ATOM 770 O O . LEU A 1 97 ? -12.645 11.223 -22.248 1.00 91.31 97 LEU A O 1
ATOM 774 N N . GLY A 1 98 ? -10.545 11.751 -22.861 1.00 90.75 98 GLY A N 1
ATOM 775 C CA . GLY A 1 98 ? -10.501 10.877 -24.033 1.00 90.75 98 GLY A CA 1
ATOM 776 C C . GLY A 1 98 ? -10.247 9.410 -23.662 1.00 90.75 98 GLY A C 1
ATOM 777 O O . GLY A 1 98 ? -9.776 9.101 -22.570 1.00 90.75 98 GLY A O 1
ATOM 778 N N . ALA A 1 99 ? -10.508 8.493 -24.599 1.00 88.06 99 ALA A N 1
ATOM 779 C CA . ALA A 1 99 ? -10.435 7.045 -24.355 1.00 88.06 99 ALA A CA 1
ATOM 780 C C . ALA A 1 99 ? -9.065 6.550 -23.844 1.00 88.06 99 ALA A C 1
ATOM 782 O O . ALA A 1 99 ? -9.008 5.595 -23.078 1.00 88.06 99 ALA A O 1
ATOM 783 N N . MET A 1 100 ? -7.961 7.186 -24.251 1.00 88.56 100 MET A N 1
ATOM 784 C CA . MET A 1 100 ? -6.617 6.814 -23.793 1.00 88.56 100 MET A CA 1
ATOM 785 C C . MET A 1 100 ? -6.386 7.189 -22.323 1.00 88.56 100 MET A C 1
ATOM 787 O O . MET A 1 100 ? -5.881 6.374 -21.556 1.00 88.56 100 MET A O 1
ATOM 791 N N . ASP A 1 101 ? -6.808 8.386 -21.916 1.00 89.50 101 ASP A N 1
ATOM 792 C CA . ASP A 1 101 ? -6.642 8.864 -20.539 1.00 89.50 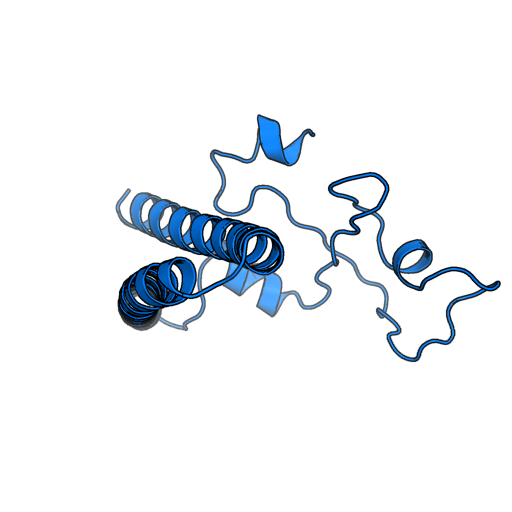101 ASP A CA 1
ATOM 793 C C . ASP A 1 101 ? -7.567 8.126 -19.564 1.00 89.50 101 ASP A C 1
ATOM 795 O O . ASP A 1 101 ? -7.216 7.926 -18.402 1.00 89.50 101 ASP A O 1
ATOM 799 N N . GLN A 1 102 ? -8.724 7.653 -20.042 1.00 87.62 102 GLN A N 1
ATOM 800 C CA . GLN A 1 102 ? -9.625 6.806 -19.256 1.00 87.62 102 GLN A CA 1
ATOM 801 C C . GLN A 1 102 ? -8.956 5.502 -18.807 1.00 87.62 102 GLN A C 1
ATOM 803 O O . GLN A 1 102 ? -9.176 5.080 -17.679 1.00 87.62 102 GLN A O 1
ATOM 808 N N . VAL A 1 103 ? -8.087 4.901 -19.628 1.00 87.50 103 VAL A N 1
ATOM 809 C CA . VAL A 1 103 ? -7.364 3.673 -19.248 1.00 87.50 103 VAL A CA 1
ATOM 810 C C . VAL A 1 103 ? -6.410 3.931 -18.079 1.00 87.50 103 VAL A C 1
ATOM 812 O O . VAL A 1 103 ? -6.369 3.148 -17.131 1.00 87.50 103 VAL A O 1
ATOM 815 N N . ALA A 1 104 ? -5.671 5.043 -18.113 1.00 86.19 104 ALA A N 1
ATOM 816 C CA . ALA A 1 104 ? -4.773 5.422 -17.022 1.00 86.19 104 ALA A CA 1
ATOM 817 C C . ALA A 1 104 ? -5.551 5.758 -15.737 1.00 86.19 104 ALA A C 1
ATOM 819 O O . ALA A 1 104 ? -5.144 5.394 -14.632 1.00 86.19 104 ALA A O 1
ATOM 820 N N . LEU A 1 105 ? -6.698 6.427 -15.883 1.00 88.69 105 LEU A N 1
ATOM 821 C CA . LEU A 1 105 ? -7.591 6.730 -14.770 1.00 88.69 105 LEU A CA 1
ATOM 822 C C . LEU A 1 105 ? -8.185 5.4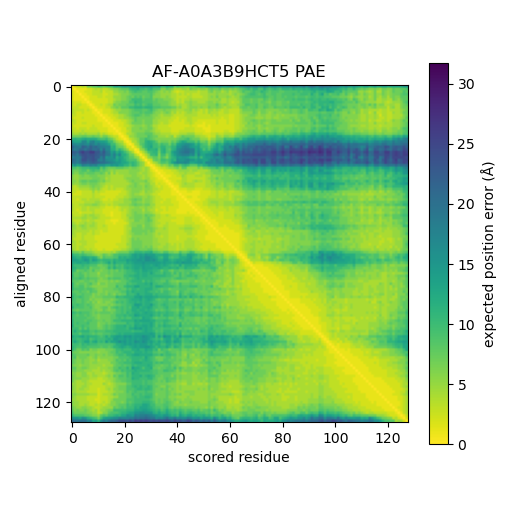61 -14.146 1.00 88.69 105 LEU A C 1
ATOM 824 O O . LEU A 1 105 ? -8.251 5.357 -12.922 1.00 88.69 105 LEU A O 1
ATOM 828 N N . ASP A 1 106 ? -8.579 4.489 -14.967 1.00 86.00 106 ASP A N 1
ATOM 829 C CA . ASP A 1 106 ? -9.101 3.206 -14.504 1.00 86.00 106 ASP A CA 1
ATOM 830 C C . ASP A 1 106 ? -8.058 2.440 -13.688 1.00 86.00 106 ASP A C 1
ATOM 832 O O . ASP A 1 106 ? -8.390 1.912 -12.626 1.00 86.00 106 ASP A O 1
ATOM 836 N N . GLU A 1 107 ? -6.793 2.419 -14.122 1.00 84.25 107 GLU A N 1
ATOM 837 C CA . GLU A 1 107 ? -5.699 1.818 -13.350 1.00 84.25 107 GLU A CA 1
ATOM 838 C C . GLU A 1 107 ? -5.563 2.484 -11.971 1.00 84.25 107 GLU A C 1
ATOM 840 O O . GLU A 1 107 ? -5.543 1.802 -10.943 1.00 84.25 107 GLU A O 1
ATOM 845 N N . TYR A 1 108 ? -5.576 3.819 -11.923 1.00 84.44 108 TYR A N 1
ATOM 846 C CA . TYR A 1 108 ? -5.538 4.570 -10.666 1.00 84.44 108 TYR A CA 1
ATOM 847 C C . TYR A 1 108 ? -6.739 4.262 -9.753 1.00 84.44 108 TYR A C 1
ATOM 849 O O . TYR A 1 108 ? -6.577 4.054 -8.547 1.00 84.44 108 TYR A O 1
ATOM 857 N N . LEU A 1 109 ? -7.943 4.151 -10.318 1.00 85.56 109 LEU A N 1
ATOM 858 C CA . LEU A 1 109 ? -9.150 3.792 -9.574 1.00 85.56 109 LEU A CA 1
ATOM 859 C C . LEU A 1 109 ? -9.097 2.373 -8.999 1.00 85.56 109 LEU A C 1
ATOM 861 O O . LEU A 1 109 ? -9.618 2.145 -7.906 1.00 85.56 109 LEU A O 1
ATOM 865 N N . GLN A 1 110 ? -8.461 1.417 -9.682 1.00 83.19 110 GLN A N 1
ATOM 866 C CA . GLN A 1 110 ? -8.248 0.080 -9.113 1.00 83.19 110 GLN A CA 1
ATOM 867 C C . GLN A 1 110 ? -7.382 0.142 -7.849 1.00 83.19 110 GLN A C 1
ATOM 869 O O . GLN A 1 110 ? -7.683 -0.537 -6.866 1.00 83.19 110 GLN A O 1
ATOM 874 N N . HIS A 1 111 ? -6.353 0.994 -7.830 1.00 81.50 111 HIS A N 1
ATOM 875 C CA . HIS A 1 111 ? -5.543 1.209 -6.629 1.00 81.50 111 HIS A CA 1
ATOM 876 C C . HIS A 1 111 ? -6.357 1.819 -5.482 1.00 81.50 111 HIS A C 1
ATOM 878 O O . HIS A 1 111 ? -6.211 1.380 -4.341 1.00 81.50 111 HIS A O 1
ATOM 884 N N . ILE A 1 112 ? -7.236 2.783 -5.775 1.00 84.12 112 ILE A N 1
ATOM 885 C CA . ILE A 1 112 ? -8.131 3.387 -4.775 1.00 84.12 112 ILE A CA 1
ATOM 886 C C . ILE A 1 112 ? -9.086 2.346 -4.180 1.00 84.12 112 ILE A C 1
ATOM 888 O O . ILE A 1 112 ? -9.198 2.251 -2.958 1.00 84.12 112 ILE A O 1
ATOM 892 N N . ARG A 1 113 ? -9.719 1.517 -5.017 1.00 84.31 113 ARG A N 1
ATOM 893 C CA . ARG A 1 113 ? -10.639 0.461 -4.558 1.00 84.31 113 ARG A CA 1
ATOM 894 C C . ARG A 1 113 ? -9.965 -0.525 -3.611 1.00 84.31 113 ARG A C 1
ATOM 896 O O . ARG A 1 113 ? -10.584 -0.967 -2.647 1.00 84.31 113 ARG A O 1
ATOM 903 N N . GLU A 1 114 ? -8.693 -0.850 -3.842 1.00 83.12 114 GLU A N 1
ATOM 904 C CA . GLU A 1 114 ? -7.949 -1.688 -2.900 1.00 83.12 114 GLU A CA 1
ATOM 905 C C . GLU A 1 114 ? -7.736 -0.975 -1.558 1.00 83.12 114 GLU A C 1
ATOM 907 O O . GLU A 1 114 ? -7.852 -1.604 -0.512 1.00 83.12 114 GLU A O 1
ATOM 912 N N . VAL A 1 115 ? -7.478 0.337 -1.541 1.00 83.25 115 VAL A N 1
ATOM 913 C CA . VAL A 1 115 ? -7.383 1.100 -0.283 1.00 83.25 115 VAL A CA 1
ATOM 914 C C . VAL A 1 115 ? -8.716 1.086 0.475 1.00 83.25 115 VAL A C 1
ATOM 916 O O . VAL A 1 115 ? -8.720 0.808 1.675 1.00 83.25 115 VAL A O 1
ATOM 919 N N . GLU A 1 116 ? -9.843 1.300 -0.206 1.00 84.19 116 GLU A N 1
ATOM 920 C CA . GLU A 1 116 ? -11.180 1.231 0.405 1.00 84.19 116 GLU A CA 1
ATOM 921 C C . GLU A 1 116 ? -11.479 -0.155 0.980 1.00 84.19 116 GLU A C 1
ATOM 923 O O . GLU A 1 116 ? -11.888 -0.276 2.138 1.00 84.19 116 GLU A O 1
ATOM 928 N N . ARG A 1 117 ? -11.209 -1.214 0.204 1.00 85.44 117 ARG A N 1
ATOM 929 C CA . ARG A 1 117 ? -11.372 -2.608 0.641 1.00 85.44 117 ARG A CA 1
ATOM 930 C C . ARG A 1 117 ? -10.596 -2.874 1.929 1.00 85.44 117 ARG A C 1
ATOM 932 O O . ARG A 1 117 ? -11.105 -3.508 2.853 1.00 85.44 117 ARG A O 1
ATOM 939 N N . ARG A 1 118 ? -9.371 -2.354 2.021 1.00 83.25 118 ARG A N 1
ATOM 940 C CA . ARG A 1 118 ? -8.523 -2.490 3.212 1.00 83.25 118 ARG A CA 1
ATOM 941 C C . ARG A 1 118 ? -9.104 -1.781 4.427 1.00 83.25 118 ARG A C 1
ATOM 943 O O . ARG A 1 118 ? -9.092 -2.365 5.509 1.00 83.25 118 ARG A O 1
ATOM 950 N N . ILE A 1 119 ? -9.619 -0.564 4.257 1.00 82.88 119 ILE A N 1
ATOM 951 C CA . ILE A 1 119 ? -10.286 0.173 5.339 1.00 82.88 119 ILE A CA 1
ATOM 952 C C . ILE A 1 119 ? -11.486 -0.633 5.851 1.00 82.88 119 ILE A C 1
ATOM 954 O O . ILE A 1 119 ? -11.587 -0.863 7.055 1.00 82.88 119 ILE A O 1
ATOM 958 N N . GLN A 1 120 ? -12.328 -1.149 4.951 1.00 84.12 120 GLN A N 1
ATOM 959 C CA . GLN A 1 120 ? -13.504 -1.954 5.306 1.00 84.12 120 GLN A CA 1
ATOM 960 C C . GLN A 1 120 ? -13.135 -3.237 6.071 1.00 84.12 120 GLN A C 1
ATOM 962 O O . GLN A 1 120 ? -13.751 -3.548 7.090 1.00 84.12 120 GLN A O 1
ATOM 967 N N . LEU A 1 121 ? -12.100 -3.964 5.632 1.00 85.06 121 LEU A N 1
ATOM 968 C CA . LEU A 1 121 ? -11.620 -5.170 6.323 1.00 85.06 121 LEU A CA 1
ATOM 969 C C . LEU A 1 121 ? -11.053 -4.863 7.715 1.00 85.06 121 LEU A C 1
ATOM 971 O O . LEU A 1 121 ? -11.295 -5.612 8.662 1.00 85.06 121 LEU A O 1
ATOM 975 N N . MET A 1 122 ? -10.309 -3.762 7.858 1.00 80.00 122 MET A N 1
ATOM 976 C CA . MET A 1 122 ? -9.812 -3.315 9.162 1.00 80.00 122 MET A CA 1
ATOM 977 C C . MET A 1 122 ? -10.959 -2.927 10.104 1.00 80.00 122 MET A C 1
ATOM 979 O O . MET A 1 122 ? -10.908 -3.250 11.289 1.00 80.00 122 MET A O 1
ATOM 983 N N . GLU A 1 123 ? -11.994 -2.251 9.601 1.00 79.25 123 GLU A N 1
ATOM 984 C CA . GLU A 1 123 ? -13.183 -1.905 10.386 1.00 79.25 123 GLU A CA 1
ATOM 985 C C . GLU A 1 123 ? -13.940 -3.153 10.843 1.00 79.25 123 GLU A C 1
ATOM 987 O O . GLU A 1 123 ? -14.218 -3.284 12.033 1.00 79.25 123 GLU A O 1
ATOM 992 N N . ALA A 1 124 ? -14.193 -4.100 9.936 1.00 81.81 124 ALA A N 1
ATOM 993 C CA . ALA A 1 124 ? -14.854 -5.361 10.265 1.00 81.81 124 ALA A CA 1
ATOM 994 C C . ALA A 1 124 ? -14.090 -6.149 11.342 1.00 81.81 124 ALA A C 1
ATOM 996 O O . ALA A 1 124 ? -14.700 -6.681 12.266 1.00 81.81 124 ALA A O 1
ATOM 997 N N . ARG A 1 125 ? -12.752 -6.179 11.262 1.00 77.06 125 ARG A N 1
ATOM 998 C CA . ARG A 1 125 ? -11.907 -6.865 12.248 1.00 77.06 125 ARG A CA 1
ATOM 999 C C . ARG A 1 125 ? -11.901 -6.187 13.618 1.00 77.06 125 ARG A C 1
ATOM 1001 O O . ARG A 1 125 ? -11.823 -6.887 14.614 1.00 77.06 125 ARG A O 1
ATOM 1008 N N . ASN A 1 126 ? -11.959 -4.857 13.677 1.00 69.38 126 ASN A N 1
ATOM 1009 C CA . ASN A 1 126 ? -11.963 -4.120 14.948 1.00 69.38 126 ASN A CA 1
ATOM 1010 C C . ASN A 1 126 ? -13.320 -4.168 15.674 1.00 69.38 126 ASN A C 1
ATOM 1012 O O . ASN A 1 126 ? -13.388 -3.824 16.849 1.00 69.38 126 ASN A O 1
ATOM 1016 N N . LEU A 1 127 ? -14.397 -4.521 14.966 1.00 65.62 127 LEU A N 1
ATOM 1017 C CA . LEU A 1 127 ? -15.750 -4.651 15.517 1.00 65.62 127 LEU A CA 1
ATOM 1018 C C . LEU A 1 127 ? -16.064 -6.070 16.030 1.00 65.62 127 LEU A C 1
ATOM 1020 O O . LEU A 1 127 ? -17.110 -6.254 16.655 1.00 65.62 127 LEU A O 1
ATOM 1024 N N . SER A 1 128 ? -15.201 -7.052 15.741 1.00 54.44 128 SE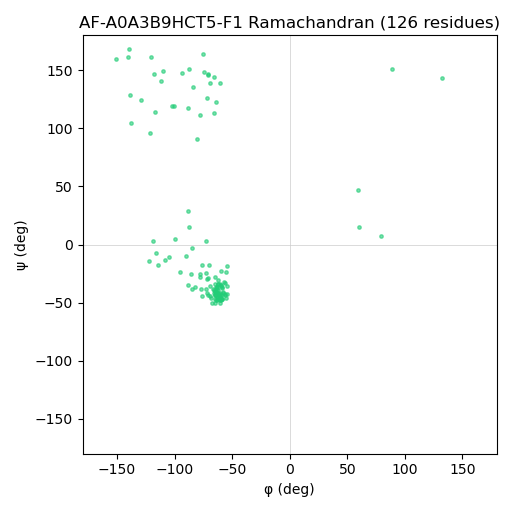R A N 1
ATOM 1025 C CA . SER A 1 128 ? -15.298 -8.451 16.188 1.00 54.44 128 SER A CA 1
ATOM 1026 C C . SER A 1 128 ? -14.410 -8.723 17.394 1.00 54.44 128 SER A C 1
ATOM 1028 O O . SER A 1 128 ? -14.748 -9.703 18.095 1.00 54.44 128 SER A O 1
#

Radius of gyration: 17.71 Å; Cα contacts (8 Å, |Δi|>4): 83; chains: 1; bounding box: 42×32×45 Å

Sequence (128 aa):
LHAQRFGQDTVLPSLELCIEEIDRGGGCAYNYHCAYTTSLAWATPSQPLPAIREPRAVFERLFGAGDSEQDRSERRRTDRSMLDWMVSEVDRLSKSLGAMDQVALDEYLQHIREVERRIQLMEARNLS